Protein AF-A0ABD0P1R1-F1 (afdb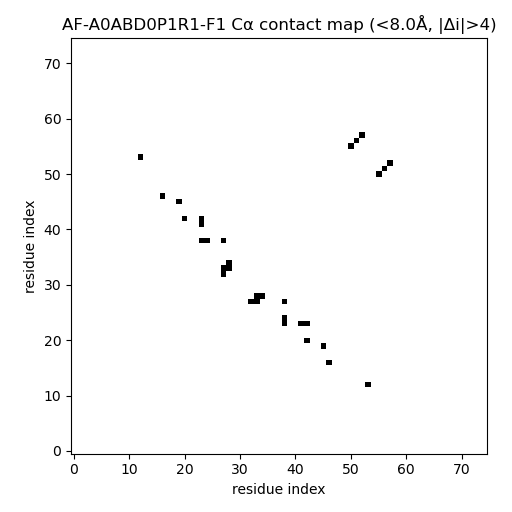_monomer)

Nearest PDB structures (foldseek):
  6s3s-assembly1_H  TM=4.864E-01  e=6.776E+00  Vibrio mimicus CAIM 602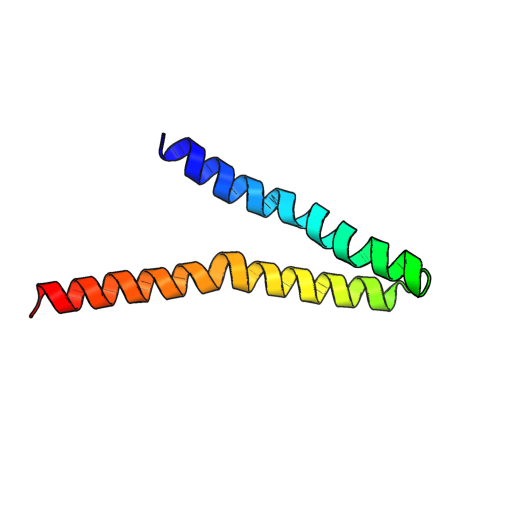
  6r69-assembly1_A  TM=5.394E-01  e=9.299E+00  Salmonella enterica

Secondary structure (DSSP, 8-state):
-HHHHHHHHHHHHHHHHHHHHHHHHHHHHHHH---HHHHHHHHHHHHHHHHIIIIIHHHHHHHHHHHHHHHHHH-

Structure (mmCIF, N/CA/C/O backbone):
data_AF-A0ABD0P1R1-F1
#
_entry.id   AF-A0ABD0P1R1-F1
#
loop_
_atom_site.group_PDB
_atom_site.id
_atom_site.type_symbol
_atom_site.label_atom_id
_atom_site.label_alt_id
_atom_site.label_comp_id
_atom_site.label_asym_id
_atom_site.label_entity_id
_atom_site.label_seq_id
_atom_site.pdbx_PDB_ins_code
_atom_site.Cartn_x
_atom_site.Cartn_y
_atom_site.Cartn_z
_atom_site.occupancy
_atom_site.B_iso_or_equiv
_atom_site.auth_seq_id
_atom_site.auth_comp_id
_atom_site.auth_asym_id
_atom_site.auth_atom_id
_atom_site.pdbx_PDB_model_num
ATOM 1 N N . LYS A 1 1 ? 10.784 16.341 -13.531 1.00 55.09 1 LYS A N 1
ATOM 2 C CA . LYS A 1 1 ? 9.638 15.412 -13.321 1.00 55.09 1 LYS A CA 1
ATOM 3 C C . LYS A 1 1 ? 10.030 14.092 -12.631 1.00 55.09 1 LYS A C 1
ATOM 5 O O . LYS A 1 1 ? 9.345 13.738 -11.684 1.00 55.09 1 LYS A O 1
ATOM 10 N N . ILE A 1 2 ? 11.142 13.422 -12.986 1.00 61.53 2 ILE A N 1
ATOM 11 C CA . ILE A 1 2 ? 11.603 12.172 -12.321 1.00 61.53 2 ILE A CA 1
ATOM 12 C C . ILE A 1 2 ? 11.799 12.308 -10.793 1.00 61.53 2 ILE A C 1
ATOM 14 O O . ILE A 1 2 ? 11.433 11.407 -10.044 1.00 61.53 2 ILE A O 1
ATOM 18 N N . GLY A 1 3 ? 12.336 13.437 -10.314 1.00 69.25 3 GLY A N 1
ATOM 19 C CA . GLY A 1 3 ? 12.588 13.648 -8.879 1.00 69.25 3 GLY A CA 1
ATOM 20 C C . GLY A 1 3 ? 11.322 13.665 -8.011 1.00 69.25 3 GLY A C 1
ATOM 21 O O . GLY A 1 3 ? 11.331 13.122 -6.912 1.00 69.25 3 GLY A O 1
ATOM 22 N N . SER A 1 4 ? 10.211 14.199 -8.532 1.00 74.56 4 SER A N 1
ATOM 23 C CA . SER A 1 4 ? 8.916 14.190 -7.834 1.00 74.56 4 SER A CA 1
ATOM 24 C C . SER A 1 4 ? 8.361 12.766 -7.700 1.00 74.56 4 SER A C 1
ATOM 26 O O . SER A 1 4 ? 7.843 12.408 -6.647 1.00 74.56 4 SER A O 1
ATOM 28 N N . LEU A 1 5 ? 8.573 11.914 -8.711 1.00 74.81 5 LEU A N 1
ATOM 29 C CA . LEU A 1 5 ? 8.153 10.511 -8.680 1.00 74.81 5 LEU A CA 1
ATOM 30 C C . LEU A 1 5 ? 8.917 9.705 -7.615 1.00 74.81 5 LEU A C 1
ATOM 32 O O . LEU A 1 5 ? 8.320 8.953 -6.849 1.00 74.81 5 LEU A O 1
ATOM 36 N N . ARG A 1 6 ? 10.239 9.909 -7.520 1.00 71.69 6 ARG A N 1
ATOM 37 C CA . ARG A 1 6 ? 11.083 9.299 -6.475 1.00 71.69 6 ARG A CA 1
ATOM 38 C C . ARG A 1 6 ? 10.724 9.794 -5.073 1.00 71.69 6 ARG A C 1
ATOM 40 O O . ARG A 1 6 ? 10.743 9.003 -4.131 1.00 71.69 6 ARG A O 1
ATOM 47 N N . TYR A 1 7 ? 10.368 11.071 -4.939 1.00 78.81 7 TYR A N 1
ATOM 48 C CA . TYR A 1 7 ? 9.911 11.637 -3.671 1.00 78.81 7 TYR A CA 1
ATOM 49 C C . TYR A 1 7 ? 8.590 11.006 -3.217 1.00 78.81 7 TYR A C 1
ATOM 51 O O . TYR A 1 7 ? 8.496 10.547 -2.081 1.00 78.81 7 TYR A O 1
ATOM 59 N N . PHE A 1 8 ? 7.604 10.896 -4.113 1.00 82.19 8 PHE A N 1
ATOM 60 C CA . PHE A 1 8 ? 6.339 10.217 -3.820 1.00 82.19 8 PHE A CA 1
ATOM 61 C C . PHE A 1 8 ? 6.528 8.736 -3.494 1.00 82.19 8 PHE A C 1
ATOM 63 O O . PHE A 1 8 ? 5.886 8.246 -2.572 1.00 82.19 8 PHE A O 1
ATOM 70 N N . TYR A 1 9 ? 7.436 8.039 -4.181 1.00 78.00 9 TYR A N 1
ATOM 71 C CA . TYR A 1 9 ? 7.736 6.634 -3.892 1.00 78.00 9 TYR A CA 1
ATOM 72 C C . TYR A 1 9 ? 8.270 6.439 -2.464 1.00 78.00 9 TYR A C 1
ATOM 74 O O . TYR A 1 9 ? 7.806 5.567 -1.731 1.00 78.00 9 TYR A O 1
ATOM 82 N N . SER A 1 10 ? 9.205 7.294 -2.037 1.00 78.69 10 SER A N 1
ATOM 83 C CA . SER A 1 10 ? 9.734 7.256 -0.669 1.00 78.69 10 SER A CA 1
ATOM 84 C C . SER A 1 10 ? 8.683 7.692 0.360 1.00 78.69 10 SER A C 1
ATOM 86 O O . SER A 1 10 ? 8.473 7.019 1.367 1.00 78.69 10 SER A O 1
ATOM 88 N N . SER A 1 11 ? 7.955 8.777 0.082 1.00 81.12 11 SER A N 1
ATOM 89 C CA . SER A 1 11 ? 6.920 9.316 0.971 1.00 81.12 11 SER A CA 1
ATOM 90 C C . SER A 1 11 ? 5.771 8.325 1.192 1.00 81.12 11 SER A C 1
ATOM 92 O O . SER A 1 11 ? 5.393 8.055 2.333 1.00 81.12 11 SER A O 1
ATOM 94 N N . ALA A 1 12 ? 5.282 7.684 0.126 1.00 83.44 12 ALA A N 1
ATOM 95 C CA . ALA A 1 12 ? 4.233 6.671 0.199 1.00 83.44 12 ALA A CA 1
ATOM 96 C C . ALA A 1 12 ? 4.637 5.476 1.073 1.00 83.44 12 ALA A C 1
ATOM 98 O O . ALA A 1 12 ? 3.801 4.950 1.810 1.00 83.44 12 ALA A O 1
ATOM 99 N N . TYR A 1 13 ? 5.918 5.083 1.062 1.00 80.12 13 TYR A N 1
ATOM 100 C CA . TYR A 1 13 ? 6.415 4.082 1.999 1.00 80.12 13 TYR A CA 1
ATOM 101 C C . TYR A 1 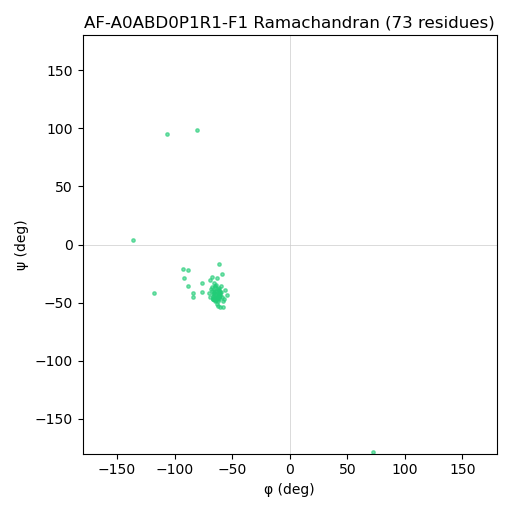13 ? 6.231 4.571 3.440 1.00 80.12 13 TYR A C 1
ATOM 103 O O . TYR A 1 13 ? 5.573 3.888 4.216 1.00 80.12 13 TYR A O 1
ATOM 111 N N . PHE A 1 14 ? 6.721 5.755 3.814 1.00 80.25 14 PHE A N 1
ATOM 112 C CA . PHE A 1 14 ? 6.572 6.259 5.189 1.00 80.25 14 PHE A CA 1
ATOM 113 C C . PHE A 1 14 ? 5.106 6.353 5.648 1.00 80.25 14 PHE A C 1
ATOM 115 O O . PHE A 1 14 ? 4.775 5.822 6.712 1.00 80.25 14 PHE A O 1
ATOM 122 N N . PHE A 1 15 ? 4.216 6.922 4.831 1.00 83.12 15 PHE A N 1
ATOM 123 C CA . PHE A 1 15 ? 2.791 7.056 5.166 1.00 83.12 15 PHE A CA 1
ATOM 124 C C . PHE A 1 15 ? 2.039 5.716 5.232 1.00 83.12 15 PHE A C 1
ATOM 126 O O . PHE A 1 15 ? 1.102 5.575 6.023 1.00 83.12 15 PHE A O 1
ATOM 133 N N . SER A 1 16 ? 2.477 4.698 4.483 1.00 83.50 16 SER A N 1
ATOM 134 C CA . SER A 1 16 ? 1.876 3.357 4.503 1.00 83.50 16 SER A CA 1
ATOM 135 C C . SER A 1 16 ? 1.893 2.703 5.894 1.00 83.50 16 SER A C 1
ATOM 137 O O . SER A 1 16 ? 1.024 1.885 6.189 1.00 83.50 16 SER A O 1
ATOM 139 N N . ALA A 1 17 ? 2.819 3.085 6.786 1.00 79.38 17 ALA A N 1
ATOM 140 C CA . ALA A 1 17 ? 2.889 2.548 8.150 1.00 79.38 17 ALA A CA 1
ATOM 141 C C . ALA A 1 17 ? 1.594 2.783 8.934 1.00 79.38 17 ALA A C 1
ATOM 143 O O . ALA A 1 17 ? 0.993 1.842 9.445 1.00 79.38 17 ALA A O 1
ATOM 144 N N . ILE A 1 18 ? 1.158 4.041 8.988 1.00 83.75 18 ILE A N 1
ATOM 145 C CA . ILE A 1 18 ? -0.020 4.459 9.750 1.00 83.75 18 ILE A CA 1
ATOM 146 C C . ILE A 1 18 ? -1.268 3.818 9.147 1.00 83.75 18 ILE A C 1
ATOM 148 O O . ILE A 1 18 ? -2.100 3.285 9.875 1.00 83.75 18 ILE A O 1
ATOM 152 N N . PHE A 1 19 ? -1.359 3.793 7.817 1.00 84.06 19 PHE A N 1
ATOM 153 C CA . PHE A 1 19 ? -2.499 3.207 7.122 1.00 84.06 19 PHE A CA 1
ATOM 154 C C . PHE A 1 19 ? -2.651 1.708 7.415 1.00 84.06 19 PHE A C 1
ATOM 156 O O . PHE A 1 19 ? -3.737 1.259 7.769 1.00 84.06 19 PHE A O 1
ATOM 163 N N . VAL A 1 20 ? -1.558 0.943 7.344 1.00 82.44 20 VAL A N 1
ATOM 164 C CA . VAL A 1 20 ? -1.561 -0.500 7.636 1.00 82.44 20 VAL A CA 1
ATOM 165 C C . VAL A 1 20 ? -1.866 -0.777 9.110 1.00 82.44 20 VAL A C 1
ATOM 167 O O . VAL A 1 20 ? -2.626 -1.695 9.411 1.00 82.44 20 VAL A O 1
ATOM 170 N N . ILE A 1 21 ? -1.326 0.027 10.032 1.00 81.75 21 ILE A N 1
ATOM 171 C CA . ILE A 1 21 ? -1.594 -0.110 11.472 1.00 81.75 21 ILE A CA 1
ATOM 172 C C . ILE A 1 21 ? -3.080 0.117 11.770 1.00 81.75 21 ILE A C 1
ATOM 174 O O . ILE A 1 21 ? -3.701 -0.708 12.440 1.00 81.75 21 ILE A O 1
ATOM 178 N N . VAL A 1 22 ? -3.665 1.199 11.249 1.00 84.19 22 VAL A N 1
ATOM 179 C CA . VAL A 1 22 ? -5.085 1.524 11.450 1.00 84.19 22 VAL A CA 1
ATOM 180 C C . VAL A 1 22 ? -5.975 0.469 10.791 1.00 84.19 22 VAL A C 1
ATOM 182 O O . VAL A 1 22 ? -6.885 -0.048 11.437 1.00 84.19 22 VAL A O 1
ATOM 185 N N . ALA A 1 23 ? -5.673 0.075 9.551 1.00 82.94 23 ALA A N 1
ATOM 186 C CA . ALA A 1 23 ? -6.429 -0.945 8.826 1.00 82.9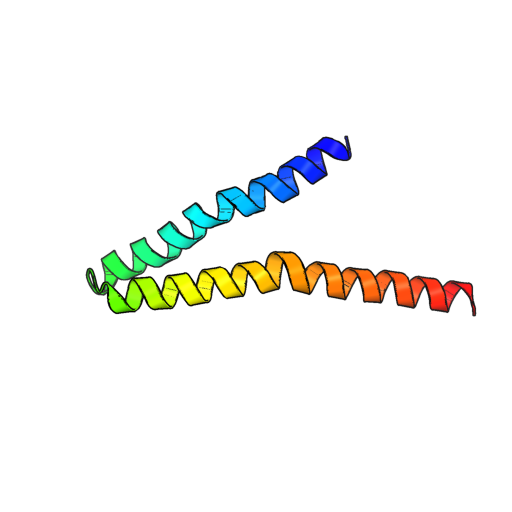4 23 ALA A CA 1
ATOM 187 C C . ALA A 1 23 ? -6.377 -2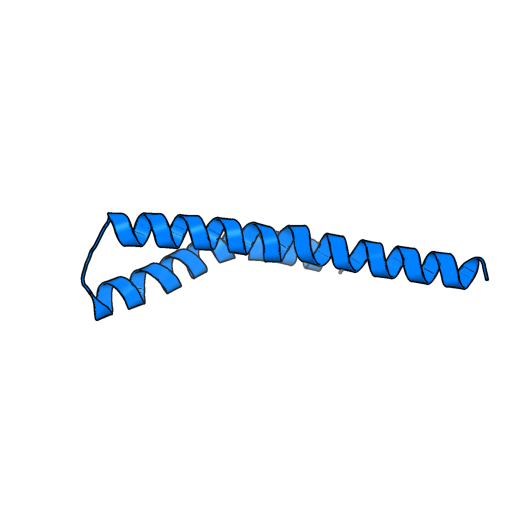.328 9.494 1.00 82.94 23 ALA A C 1
ATOM 189 O O . ALA A 1 23 ? -7.332 -3.086 9.370 1.00 82.94 23 ALA A O 1
ATOM 190 N N . ALA A 1 24 ? -5.305 -2.666 10.215 1.00 79.44 24 ALA A N 1
ATOM 191 C CA . ALA A 1 24 ? -5.218 -3.917 10.969 1.00 79.44 24 ALA A CA 1
ATOM 192 C C . ALA A 1 24 ? -5.884 -3.814 12.353 1.00 79.44 24 ALA A C 1
ATOM 194 O O . ALA A 1 24 ? -6.570 -4.741 12.785 1.00 79.44 24 ALA A O 1
ATOM 195 N N . ALA A 1 25 ? -5.696 -2.699 13.063 1.00 78.94 25 ALA A N 1
ATOM 196 C CA . ALA A 1 25 ? -6.174 -2.535 14.434 1.00 78.94 25 ALA A CA 1
ATOM 197 C C . ALA A 1 25 ? -7.689 -2.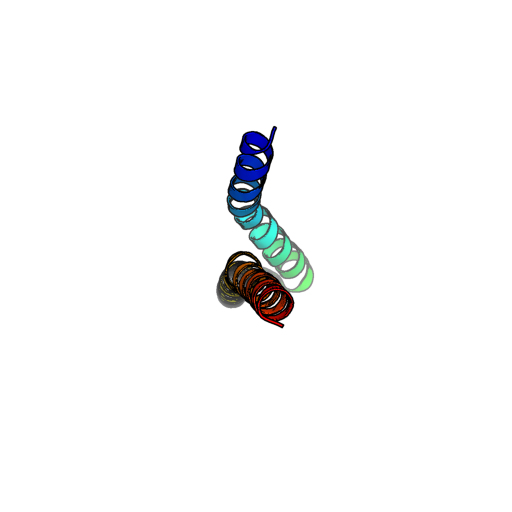280 14.518 1.00 78.94 25 ALA A C 1
ATOM 199 O O . ALA A 1 25 ? -8.353 -2.864 15.375 1.00 78.94 25 ALA A O 1
ATOM 200 N N . VAL A 1 26 ? -8.249 -1.458 13.624 1.00 80.88 26 VAL A N 1
ATOM 201 C CA . VAL A 1 26 ? -9.670 -1.060 13.639 1.00 80.88 26 VAL A CA 1
ATOM 202 C C . VAL A 1 26 ? -10.636 -2.244 13.465 1.00 80.88 26 VAL A C 1
ATOM 204 O O . VAL A 1 26 ? -11.499 -2.419 14.327 1.00 80.88 26 VAL A O 1
ATOM 207 N N . PRO A 1 27 ? -10.515 -3.109 12.438 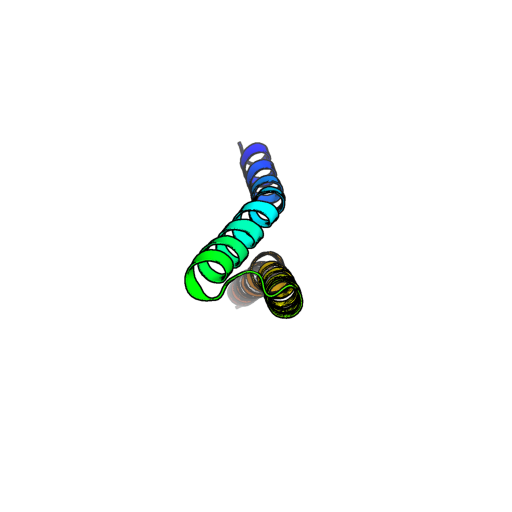1.00 79.31 27 PRO A N 1
ATOM 208 C CA . PRO A 1 27 ? -11.432 -4.241 12.283 1.00 79.31 27 PRO A CA 1
ATOM 209 C C . PRO A 1 27 ? -11.240 -5.303 13.373 1.00 79.31 27 PRO A C 1
ATOM 211 O O . PRO A 1 27 ? -12.207 -5.952 13.779 1.00 79.31 27 PRO A O 1
ATOM 214 N N . HIS A 1 28 ? -10.017 -5.460 13.899 1.00 73.12 28 HIS A N 1
ATOM 215 C CA . HIS A 1 28 ? -9.762 -6.349 15.033 1.00 73.12 28 HIS A CA 1
ATOM 216 C C . HIS A 1 28 ? -10.425 -5.855 16.321 1.00 73.12 28 HIS A C 1
ATOM 218 O O . HIS A 1 28 ? -11.038 -6.665 17.022 1.00 73.12 28 HIS A O 1
ATOM 224 N N . ALA A 1 29 ? -10.354 -4.552 16.600 1.00 75.00 29 ALA A N 1
ATOM 225 C CA . ALA A 1 29 ? -11.034 -3.937 17.733 1.00 75.00 29 ALA A CA 1
ATOM 226 C C . ALA A 1 29 ? -12.563 -4.048 17.603 1.00 75.00 29 ALA A C 1
ATOM 228 O O . ALA A 1 29 ? -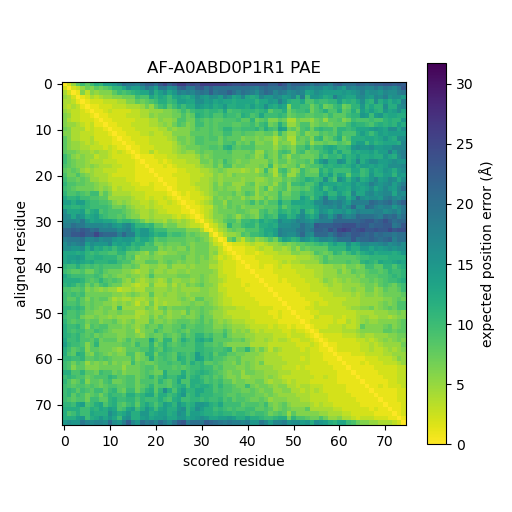13.224 -4.380 18.586 1.00 75.00 29 ALA A O 1
ATOM 229 N N . LEU A 1 30 ? -13.106 -3.859 16.393 1.00 76.81 30 LEU A N 1
ATOM 230 C CA . LEU A 1 30 ? -14.546 -3.928 16.124 1.00 76.81 30 LEU A CA 1
ATOM 231 C C . LEU A 1 30 ? -15.122 -5.350 16.272 1.00 76.81 30 LEU A C 1
ATOM 233 O O . LEU A 1 30 ? -16.227 -5.506 16.777 1.00 76.81 30 LEU A O 1
ATOM 237 N N . SER A 1 31 ? -14.390 -6.390 15.851 1.00 78.56 31 SER A N 1
ATOM 238 C CA . SER A 1 31 ? -14.918 -7.771 15.838 1.00 78.56 31 SER A CA 1
ATOM 239 C C . SER A 1 31 ? -14.650 -8.586 17.109 1.00 78.56 31 SER A C 1
ATOM 241 O O . SER A 1 31 ? -15.384 -9.529 17.390 1.00 78.56 31 SER A O 1
ATOM 243 N N . ARG A 1 32 ? -13.558 -8.321 17.841 1.00 71.12 32 ARG A N 1
ATOM 244 C CA . ARG A 1 32 ? -13.087 -9.194 18.944 1.00 71.12 32 ARG A CA 1
ATOM 245 C C . ARG A 1 32 ? -12.657 -8.446 20.213 1.00 71.12 32 ARG A C 1
ATOM 247 O O . ARG A 1 32 ? -12.168 -9.089 21.143 1.00 71.12 32 ARG A O 1
ATOM 254 N N . GLY A 1 33 ? -12.814 -7.122 20.263 1.00 69.88 33 GLY A N 1
ATOM 255 C CA . GLY A 1 33 ? -12.326 -6.290 21.367 1.00 69.88 33 GLY A CA 1
ATOM 256 C C . GLY A 1 33 ? -10.798 -6.124 21.390 1.00 69.88 33 GLY A C 1
ATOM 257 O O . GLY A 1 33 ? -10.073 -6.621 20.524 1.00 69.88 33 GLY A O 1
ATOM 258 N N . ILE A 1 34 ? -10.284 -5.398 22.390 1.00 69.69 34 ILE A N 1
ATOM 259 C CA . ILE A 1 34 ? -8.855 -5.057 22.502 1.00 69.69 34 ILE A CA 1
ATOM 260 C C . ILE A 1 34 ? -8.073 -6.239 23.089 1.00 69.69 34 ILE A C 1
ATOM 262 O O . ILE A 1 34 ? -8.003 -6.436 24.297 1.00 69.69 34 ILE A O 1
ATOM 266 N N . ASN A 1 35 ? -7.444 -7.020 22.210 1.00 74.69 35 ASN A N 1
ATOM 267 C CA . ASN A 1 35 ? -6.464 -8.041 22.578 1.00 74.69 35 ASN A CA 1
ATOM 268 C C . ASN A 1 35 ? -5.052 -7.570 22.208 1.00 74.69 35 ASN A C 1
ATOM 270 O O . ASN A 1 35 ? -4.594 -7.769 21.080 1.00 74.69 35 ASN A O 1
ATOM 274 N N . LEU A 1 36 ? -4.344 -6.975 23.175 1.00 71.38 36 LEU A N 1
ATOM 275 C CA . LEU A 1 36 ? -3.034 -6.338 22.971 1.00 71.38 36 LEU A CA 1
ATOM 276 C C . LEU A 1 36 ? -2.002 -7.277 22.320 1.00 71.38 36 LEU A C 1
ATOM 278 O O . LEU A 1 36 ? -1.317 -6.891 21.375 1.00 71.38 36 LEU A O 1
ATOM 282 N N . ARG A 1 37 ? -1.944 -8.542 22.768 1.00 78.19 37 ARG A N 1
ATOM 283 C CA . ARG A 1 37 ? -1.023 -9.558 22.226 1.00 78.19 37 ARG A CA 1
ATOM 284 C C . ARG A 1 37 ? -1.272 -9.824 20.740 1.00 78.19 37 ARG A C 1
ATOM 286 O O . ARG A 1 37 ? -0.318 -9.976 19.987 1.00 78.19 37 ARG A O 1
ATOM 293 N N . ARG A 1 38 ? -2.541 -9.886 20.325 1.00 74.00 38 ARG A N 1
ATOM 294 C CA . ARG A 1 38 ? -2.915 -10.210 18.943 1.00 74.00 38 ARG A CA 1
ATOM 295 C C . ARG A 1 38 ? -2.697 -9.022 18.011 1.00 74.00 38 ARG A C 1
ATOM 297 O O . ARG A 1 38 ? -2.300 -9.220 16.875 1.00 74.00 38 ARG A O 1
ATOM 304 N N . ILE A 1 39 ? -2.887 -7.800 18.507 1.00 78.94 39 ILE A N 1
ATOM 305 C CA . ILE A 1 39 ? -2.578 -6.578 17.755 1.00 78.94 39 ILE A CA 1
ATOM 306 C C . ILE A 1 39 ? -1.067 -6.486 17.505 1.00 78.94 39 ILE A C 1
ATOM 308 O O . ILE A 1 39 ? -0.659 -6.320 16.361 1.00 78.94 39 ILE A O 1
ATOM 312 N N . PHE A 1 40 ? -0.232 -6.678 18.532 1.00 79.12 40 PHE A N 1
ATOM 313 C CA . PHE A 1 40 ? 1.227 -6.624 18.371 1.00 79.12 40 PHE A CA 1
ATOM 314 C C . PHE A 1 40 ? 1.763 -7.670 17.388 1.00 79.12 40 PHE A C 1
ATOM 316 O O . PHE A 1 40 ? 2.597 -7.340 16.546 1.00 79.12 40 PHE A O 1
ATOM 323 N N . THR A 1 41 ? 1.275 -8.913 17.441 1.00 83.88 41 THR A N 1
ATOM 324 C CA . THR A 1 41 ? 1.712 -9.937 16.483 1.00 83.88 41 THR A CA 1
ATOM 325 C C . THR A 1 41 ? 1.264 -9.610 15.061 1.00 83.88 41 THR A C 1
ATOM 327 O O . THR A 1 41 ? 2.092 -9.662 14.151 1.00 83.88 41 THR A O 1
ATOM 330 N N . THR A 1 42 ? 0.007 -9.203 14.848 1.00 82.50 42 THR A N 1
ATOM 331 C CA . THR A 1 42 ? -0.486 -8.809 13.516 1.00 82.50 42 THR A CA 1
ATOM 332 C C . THR A 1 42 ? 0.284 -7.611 12.949 1.00 82.50 42 THR A C 1
ATOM 334 O O . THR A 1 42 ? 0.613 -7.607 11.761 1.00 82.50 42 THR A O 1
ATOM 337 N N . LEU A 1 43 ? 0.633 -6.626 13.785 1.00 82.88 43 LEU A N 1
ATOM 338 C CA . LEU A 1 43 ? 1.449 -5.477 13.383 1.00 82.88 43 LEU A CA 1
ATOM 339 C C . LEU A 1 43 ? 2.86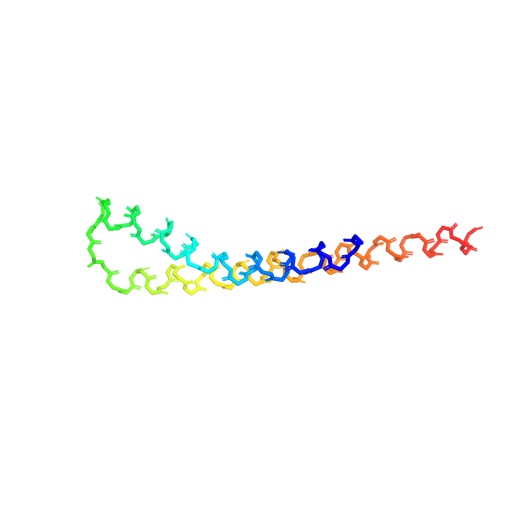0 -5.888 12.954 1.00 82.88 43 LEU A C 1
ATOM 341 O O . LEU A 1 43 ? 3.311 -5.465 11.889 1.00 82.88 43 LEU A O 1
ATOM 345 N N . SER A 1 44 ? 3.529 -6.749 13.726 1.00 84.25 44 SER A N 1
ATOM 346 C CA . SER A 1 44 ? 4.853 -7.268 13.361 1.00 84.25 44 SER A CA 1
ATOM 347 C C . SER A 1 44 ? 4.826 -8.009 12.022 1.00 84.25 44 SER A C 1
ATOM 349 O O . SER A 1 44 ? 5.662 -7.739 11.158 1.00 84.25 44 SER A O 1
ATOM 351 N N . TYR A 1 45 ? 3.835 -8.880 11.798 1.00 87.38 45 TYR A N 1
ATOM 352 C CA . TYR A 1 45 ? 3.681 -9.573 10.513 1.00 87.38 45 TYR A CA 1
ATOM 353 C C . TYR A 1 45 ? 3.417 -8.602 9.357 1.00 87.38 45 TYR A C 1
ATOM 355 O O . TYR A 1 45 ? 4.054 -8.714 8.309 1.00 87.38 45 TYR A O 1
ATOM 363 N N . CYS A 1 46 ? 2.534 -7.617 9.545 1.00 84.69 46 CYS A N 1
ATOM 364 C CA . CYS A 1 46 ? 2.251 -6.601 8.531 1.00 84.69 46 CYS A CA 1
ATOM 365 C C . CYS A 1 46 ? 3.485 -5.762 8.175 1.00 84.69 46 CYS A C 1
ATOM 367 O O . CYS A 1 46 ? 3.684 -5.421 7.009 1.00 84.69 46 CYS A O 1
ATOM 369 N N . MET A 1 47 ? 4.330 -5.435 9.154 1.00 82.44 47 MET A N 1
ATOM 370 C CA . MET A 1 47 ? 5.523 -4.624 8.920 1.00 82.44 47 MET A CA 1
ATOM 371 C C . MET A 1 47 ? 6.588 -5.389 8.127 1.00 82.44 47 MET A C 1
ATOM 373 O O . MET A 1 47 ? 7.156 -4.838 7.180 1.00 82.44 47 MET A O 1
ATOM 377 N N . VAL A 1 48 ? 6.799 -6.671 8.447 1.00 88.31 48 VAL A N 1
ATOM 378 C CA . VAL A 1 48 ? 7.689 -7.554 7.674 1.00 88.31 48 VAL A CA 1
ATOM 379 C C . VAL A 1 48 ? 7.155 -7.748 6.256 1.00 88.31 48 VAL A C 1
ATOM 381 O O . VAL A 1 48 ? 7.899 -7.549 5.298 1.00 88.31 48 VAL A O 1
ATOM 384 N N . LEU A 1 49 ? 5.862 -8.047 6.101 1.00 85.69 49 LEU A N 1
ATOM 385 C CA . LEU A 1 49 ? 5.237 -8.224 4.788 1.00 85.69 49 LEU A CA 1
ATOM 386 C C . LEU A 1 49 ? 5.343 -6.958 3.928 1.00 85.69 49 LEU A C 1
ATOM 388 O O . LEU A 1 49 ? 5.654 -7.021 2.740 1.00 85.69 49 LEU A O 1
ATOM 392 N N . ARG A 1 50 ? 5.145 -5.779 4.523 1.00 82.69 50 ARG A N 1
ATOM 393 C CA . ARG A 1 50 ? 5.339 -4.515 3.811 1.00 82.69 50 ARG A CA 1
ATOM 394 C C . ARG A 1 50 ? 6.786 -4.357 3.341 1.00 82.69 50 ARG A C 1
ATOM 396 O O . ARG A 1 50 ? 7.006 -3.919 2.212 1.00 82.69 50 ARG A O 1
ATOM 403 N N . MET A 1 51 ? 7.769 -4.685 4.179 1.00 84.94 51 MET A N 1
ATOM 404 C CA . MET A 1 51 ? 9.191 -4.586 3.831 1.00 84.94 51 MET A CA 1
ATOM 405 C C . MET A 1 51 ? 9.539 -5.487 2.635 1.00 84.94 51 MET A C 1
ATOM 407 O O . MET A 1 51 ? 10.211 -5.037 1.705 1.00 84.94 51 MET A O 1
ATOM 411 N N . THR A 1 52 ? 9.053 -6.731 2.621 1.00 86.31 52 THR A N 1
ATOM 412 C CA . THR A 1 52 ? 9.328 -7.676 1.526 1.00 86.31 52 THR A CA 1
ATOM 413 C C . THR A 1 52 ? 8.673 -7.225 0.219 1.00 86.31 52 THR A C 1
ATOM 415 O O . THR A 1 52 ? 9.349 -7.135 -0.809 1.00 86.31 52 THR A O 1
ATOM 418 N N . VAL A 1 53 ? 7.398 -6.829 0.259 1.00 84.69 53 VAL A N 1
ATOM 419 C CA . VAL A 1 53 ? 6.645 -6.406 -0.934 1.00 84.69 53 VAL A CA 1
ATOM 420 C C . VAL A 1 53 ? 7.174 -5.095 -1.518 1.00 84.69 53 VAL A C 1
ATOM 422 O O . VAL A 1 53 ? 7.274 -4.963 -2.732 1.00 84.69 53 VAL A O 1
ATOM 425 N N . THR A 1 54 ? 7.538 -4.119 -0.684 1.00 80.00 54 THR A N 1
ATOM 426 C CA . THR A 1 54 ? 7.930 -2.784 -1.180 1.00 80.00 54 THR A CA 1
ATOM 427 C C . THR A 1 54 ? 9.414 -2.651 -1.519 1.00 80.00 54 THR A C 1
ATOM 429 O O . THR A 1 54 ? 9.774 -1.761 -2.291 1.00 80.00 54 THR A O 1
ATOM 432 N N . ARG A 1 55 ? 10.292 -3.501 -0.961 1.00 75.56 55 ARG A N 1
ATOM 433 C CA . ARG A 1 55 ? 11.750 -3.397 -1.171 1.00 75.56 55 ARG A CA 1
ATOM 434 C C . ARG A 1 55 ? 12.376 -4.602 -1.857 1.00 75.56 55 ARG A C 1
ATOM 436 O O . ARG A 1 55 ? 13.240 -4.405 -2.703 1.00 75.56 55 ARG A O 1
ATOM 443 N N . GLN A 1 56 ? 11.985 -5.825 -1.503 1.00 78.62 56 GLN A N 1
ATOM 444 C CA . GLN A 1 56 ? 12.647 -7.023 -2.035 1.00 78.62 56 GLN A CA 1
ATOM 445 C C . GLN A 1 56 ? 12.078 -7.426 -3.397 1.00 78.62 56 GLN A C 1
ATOM 447 O O . GLN A 1 56 ? 12.830 -7.673 -4.338 1.00 78.62 56 GLN A O 1
ATOM 452 N N . LEU A 1 57 ? 10.752 -7.425 -3.521 1.00 84.88 57 LEU A N 1
ATOM 453 C CA . LEU A 1 57 ? 10.055 -7.839 -4.736 1.00 84.88 57 LEU A CA 1
ATOM 454 C C . LEU A 1 57 ? 10.366 -6.950 -5.961 1.00 84.88 57 LEU A C 1
ATOM 456 O O . LEU A 1 57 ? 10.787 -7.497 -6.981 1.00 84.88 57 LEU A O 1
ATOM 460 N N . PRO A 1 58 ? 10.261 -5.606 -5.898 1.00 83.19 58 PRO A N 1
ATOM 461 C CA . PRO A 1 58 ? 10.575 -4.764 -7.054 1.00 83.19 58 PRO A CA 1
ATOM 462 C C . PRO A 1 58 ? 12.052 -4.837 -7.462 1.00 83.19 58 PRO A C 1
ATOM 464 O O . PRO A 1 58 ? 12.347 -4.834 -8.653 1.00 83.19 58 PRO A O 1
ATOM 467 N N . GLY A 1 59 ? 12.977 -4.964 -6.502 1.00 85.50 59 GLY A N 1
ATOM 468 C CA . GLY A 1 59 ? 14.405 -5.119 -6.798 1.00 85.50 59 GLY A CA 1
ATOM 469 C C . GLY A 1 59 ? 14.721 -6.431 -7.520 1.00 85.50 59 GLY A C 1
ATOM 470 O O . GLY A 1 59 ? 15.481 -6.433 -8.487 1.00 85.50 59 GLY A O 1
ATOM 471 N N . SER A 1 60 ? 14.089 -7.532 -7.100 1.00 87.12 60 SER A N 1
ATOM 472 C CA . SER A 1 60 ? 14.241 -8.834 -7.758 1.00 87.12 60 SER A CA 1
ATOM 473 C C . SER A 1 60 ? 13.715 -8.807 -9.195 1.00 87.12 60 SER A C 1
ATOM 475 O O . SER A 1 60 ? 14.420 -9.221 -10.114 1.00 87.12 60 SER A O 1
ATOM 477 N N . ILE A 1 61 ? 12.519 -8.248 -9.405 1.00 89.56 61 ILE A N 1
ATOM 478 C CA . ILE A 1 61 ? 11.929 -8.115 -10.743 1.00 89.56 61 ILE A CA 1
ATOM 479 C C . ILE A 1 61 ? 12.818 -7.245 -11.637 1.00 89.56 61 ILE A C 1
ATOM 481 O O . ILE A 1 61 ? 13.072 -7.605 -12.785 1.00 89.56 61 ILE A O 1
ATOM 485 N N . GLN A 1 62 ? 13.335 -6.132 -11.113 1.00 87.75 62 GLN A N 1
ATOM 486 C CA . GLN A 1 62 ? 14.184 -5.233 -11.887 1.00 87.75 62 GLN A CA 1
ATOM 487 C C . GLN A 1 62 ? 15.482 -5.912 -12.354 1.00 87.75 62 GLN A C 1
ATOM 489 O O . GLN A 1 62 ? 15.828 -5.789 -13.527 1.00 87.75 62 GLN A O 1
ATOM 494 N N . MET A 1 63 ? 16.150 -6.696 -11.497 1.00 92.12 63 MET A N 1
ATOM 495 C CA . MET A 1 63 ? 17.339 -7.459 -11.908 1.00 92.12 63 MET A CA 1
ATOM 496 C C . MET A 1 63 ? 17.038 -8.468 -13.017 1.00 92.12 63 MET A C 1
ATOM 498 O O . MET A 1 63 ? 17.828 -8.593 -13.952 1.00 92.12 63 MET A O 1
ATOM 502 N N . TRP A 1 64 ? 15.909 -9.176 -12.940 1.00 92.69 64 TRP A N 1
ATOM 503 C CA . TRP A 1 64 ? 15.503 -10.116 -13.989 1.00 92.69 64 TRP A CA 1
ATOM 504 C C . TRP A 1 64 ? 15.292 -9.417 -15.334 1.00 92.69 64 TRP A C 1
ATOM 506 O O . TRP A 1 64 ? 15.790 -9.893 -16.353 1.00 92.69 64 TRP A O 1
ATOM 516 N N . TYR A 1 65 ? 14.619 -8.263 -15.337 1.00 91.75 65 TYR A N 1
ATOM 517 C CA . TYR A 1 65 ? 14.430 -7.465 -16.551 1.00 91.75 65 TYR A CA 1
ATOM 518 C C . TYR A 1 65 ? 15.753 -6.974 -17.144 1.00 91.75 65 TYR A C 1
ATOM 520 O O . TYR A 1 65 ? 15.957 -7.088 -18.355 1.00 91.75 65 TYR A O 1
ATOM 528 N N . ASP A 1 66 ? 16.652 -6.452 -16.309 1.00 91.75 66 ASP A N 1
ATOM 529 C CA . ASP A 1 66 ? 17.957 -5.975 -16.770 1.00 91.75 66 ASP A CA 1
ATOM 530 C C . ASP A 1 66 ? 18.811 -7.128 -17.313 1.00 91.75 66 ASP A C 1
ATOM 532 O O . ASP A 1 66 ? 19.425 -6.983 -18.369 1.00 91.75 66 ASP A O 1
ATOM 536 N N . THR A 1 67 ? 18.784 -8.293 -16.657 1.00 92.12 67 THR A N 1
ATOM 537 C CA . THR A 1 67 ? 19.547 -9.483 -17.071 1.00 92.12 67 THR A CA 1
ATOM 538 C C . THR A 1 67 ? 19.041 -10.038 -18.401 1.00 92.12 67 THR A C 1
ATOM 540 O O . THR A 1 67 ? 19.837 -10.262 -19.308 1.00 92.12 67 THR A O 1
ATOM 543 N N . MET A 1 68 ? 17.723 -10.190 -18.565 1.00 94.19 68 MET A N 1
ATOM 544 C CA . MET A 1 68 ? 17.126 -10.655 -19.825 1.00 94.19 68 MET A CA 1
ATOM 545 C C . MET A 1 68 ? 17.431 -9.707 -20.985 1.00 94.19 68 MET A C 1
ATOM 547 O O . MET A 1 68 ? 17.766 -10.152 -22.081 1.00 94.19 68 MET A O 1
ATOM 551 N N . ARG A 1 69 ? 17.367 -8.392 -20.742 1.00 92.56 69 ARG A N 1
ATOM 552 C CA . ARG A 1 69 ? 17.727 -7.382 -21.744 1.00 92.56 69 ARG A CA 1
ATOM 553 C C . ARG A 1 69 ? 19.220 -7.423 -22.087 1.00 92.56 69 ARG A C 1
ATOM 555 O O . ARG A 1 69 ? 19.579 -7.115 -23.219 1.00 92.56 69 ARG A O 1
ATOM 562 N N . LEU A 1 70 ? 20.080 -7.758 -21.127 1.00 94.31 70 LEU A N 1
ATOM 563 C CA . LEU A 1 70 ? 21.516 -7.944 -21.348 1.00 94.31 70 LEU A CA 1
ATOM 564 C C . LEU A 1 70 ? 21.783 -9.163 -22.232 1.00 94.31 70 LEU A C 1
ATOM 566 O O . LEU A 1 70 ? 22.519 -9.040 -23.203 1.00 94.31 70 LEU A O 1
ATOM 570 N N . ILE A 1 71 ? 21.133 -10.293 -21.941 1.00 95.50 71 ILE A N 1
ATOM 571 C CA . ILE A 1 71 ? 21.235 -11.525 -22.738 1.00 95.50 71 ILE A CA 1
ATOM 572 C C . ILE A 1 71 ? 20.805 -11.259 -24.187 1.00 95.50 71 ILE A C 1
ATOM 574 O O . ILE A 1 71 ? 21.574 -11.528 -25.100 1.00 95.50 71 ILE A O 1
ATOM 578 N N . TRP A 1 72 ? 19.656 -10.608 -24.390 1.00 94.19 72 TRP A N 1
ATOM 579 C CA . TRP A 1 72 ? 19.138 -10.232 -25.717 1.00 94.19 72 TRP A CA 1
ATOM 580 C C . TRP A 1 72 ? 20.023 -9.276 -26.527 1.00 94.19 72 TRP A C 1
ATOM 582 O O . TRP A 1 72 ? 19.773 -9.076 -27.708 1.00 94.19 72 TRP A O 1
ATOM 592 N N . LYS A 1 73 ? 20.981 -8.594 -25.893 1.00 90.38 73 LYS A N 1
ATOM 593 C CA . LYS A 1 73 ? 21.952 -7.739 -26.593 1.00 90.38 73 LYS A CA 1
ATOM 594 C C . LYS A 1 73 ? 23.242 -8.473 -26.948 1.00 90.38 73 LYS A C 1
ATOM 596 O O . LYS A 1 73 ? 24.024 -7.940 -27.729 1.00 90.38 73 LYS A O 1
ATOM 601 N N . ILE A 1 74 ? 23.520 -9.572 -26.253 1.00 92.06 74 ILE A N 1
ATOM 602 C CA . ILE A 1 74 ? 24.726 -10.383 -26.430 1.00 92.06 74 ILE A CA 1
ATOM 603 C C . ILE A 1 74 ? 24.486 -11.443 -27.508 1.00 92.06 74 ILE A C 1
ATOM 605 O O . ILE A 1 74 ? 25.416 -11.755 -28.247 1.00 92.06 74 ILE A O 1
ATOM 609 N N . GLU A 1 75 ? 23.266 -11.980 -27.565 1.00 83.00 75 GLU A N 1
ATOM 610 C CA . GLU A 1 75 ? 22.754 -12.781 -28.684 1.00 83.00 75 GLU A CA 1
ATOM 611 C C . GLU A 1 75 ? 22.583 -11.931 -29.950 1.00 83.00 75 GLU A C 1
ATOM 613 O O . GLU A 1 75 ? 23.030 -12.400 -31.022 1.00 83.00 75 GLU A O 1
#

Organism: Cirrhinus mrigala (NCBI:txid683832)

pLDDT: mean 81.78, std 7.49, range [55.09, 95.5]

Foldseek 3Di:
DVVVVVVCLVVVLVVVLVVQLCVQQVVCCVPPNDDPVVSVVSSVVSVVVSCCVSPVVVVVVVVVVVVVVVVVVVD

Sequence (75 aa):
KIGSLRYFYSSAYFFSAIFVIVAAAVPHALSRGINLRRIFTTLSYCMVLRMTVTRQLPGSIQMWYDTMRLIWKIE

Mean predicted aligned error: 8.08 Å

Solvent-accessible surface area (backbone atoms only — not comparable to full-atom values): 4289 Å² total; per-residue (Å²): 114,71,68,60,55,56,48,49,57,54,48,53,56,64,56,44,55,61,53,53,49,49,66,55,46,52,60,45,40,73,76,71,44,91,50,69,73,60,50,54,52,53,48,54,52,50,52,53,51,47,49,45,60,73,55,50,49,58,51,53,54,49,52,52,54,54,50,53,56,50,50,68,71,73,109

Radius of gyration: 18.4 Å; Cα contacts (8 Å, |Δi|>4): 16; chains: 1; bounding box: 40×28×52 Å